Protein AF-A0A4U5ZSH4-F1 (afdb_monomer_lite)

pLDDT: mean 79.86, std 14.61, range [51.81, 97.44]

Structure (mmCIF, N/CA/C/O backbone):
data_AF-A0A4U5ZSH4-F1
#
_entry.id   AF-A0A4U5ZSH4-F1
#
loop_
_atom_site.group_PDB
_atom_site.id
_atom_site.type_symbol
_atom_site.label_atom_id
_atom_site.label_alt_id
_atom_site.label_comp_id
_atom_site.label_asym_id
_atom_site.label_entity_id
_atom_site.label_seq_id
_atom_site.pdbx_PDB_ins_code
_atom_site.Cartn_x
_atom_site.Cartn_y
_atom_site.Cartn_z
_atom_site.occupancy
_atom_site.B_iso_or_equiv
_atom_site.auth_seq_id
_atom_site.auth_comp_id
_atom_site.auth_asym_id
_atom_site.auth_atom_id
_atom_site.pdbx_PDB_model_num
ATOM 1 N N . MET A 1 1 ? -31.209 -10.291 66.209 1.00 51.81 1 MET A N 1
ATOM 2 C CA . MET A 1 1 ? -29.931 -10.253 65.462 1.00 51.81 1 MET A CA 1
ATOM 3 C C . MET A 1 1 ? -30.134 -9.363 64.246 1.00 51.81 1 MET A C 1
ATOM 5 O O . MET A 1 1 ? -30.998 -9.678 63.444 1.00 51.81 1 MET A O 1
ATOM 9 N N . ALA A 1 2 ? -29.427 -8.236 64.145 1.00 54.72 2 ALA A N 1
ATOM 10 C CA . ALA A 1 2 ? -29.501 -7.340 62.989 1.00 54.72 2 ALA A CA 1
ATOM 11 C C . ALA A 1 2 ? -28.191 -7.456 62.201 1.00 54.72 2 ALA A C 1
ATOM 13 O O . ALA A 1 2 ? -27.122 -7.167 62.737 1.00 54.72 2 ALA A O 1
ATOM 14 N N . ILE A 1 3 ? -28.267 -7.927 60.955 1.00 54.50 3 ILE A N 1
ATOM 15 C CA . ILE A 1 3 ? -27.111 -8.006 60.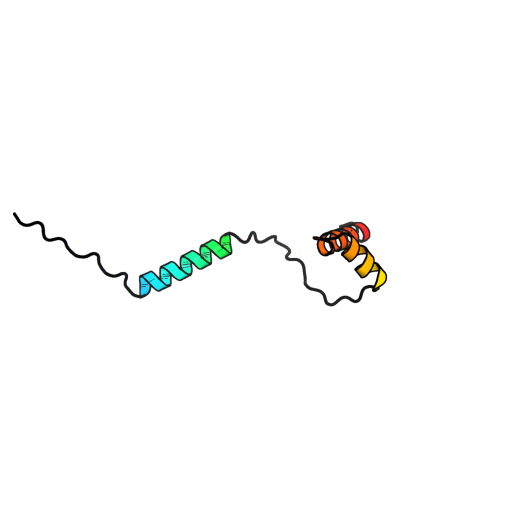059 1.00 54.50 3 ILE A CA 1
ATOM 16 C C . ILE A 1 3 ? -26.837 -6.585 59.566 1.00 54.50 3 ILE A C 1
ATOM 18 O O . ILE A 1 3 ? -27.606 -6.025 58.788 1.00 54.50 3 ILE A O 1
ATOM 22 N N . ARG A 1 4 ? -25.756 -5.977 60.058 1.00 72.81 4 ARG A N 1
ATOM 23 C CA . ARG A 1 4 ? -25.280 -4.682 59.569 1.00 72.81 4 ARG A CA 1
ATOM 24 C C . ARG A 1 4 ? -24.630 -4.898 58.204 1.00 72.81 4 ARG A C 1
ATOM 26 O O . ARG A 1 4 ? -23.559 -5.488 58.121 1.00 72.81 4 ARG A O 1
ATOM 33 N N . ILE A 1 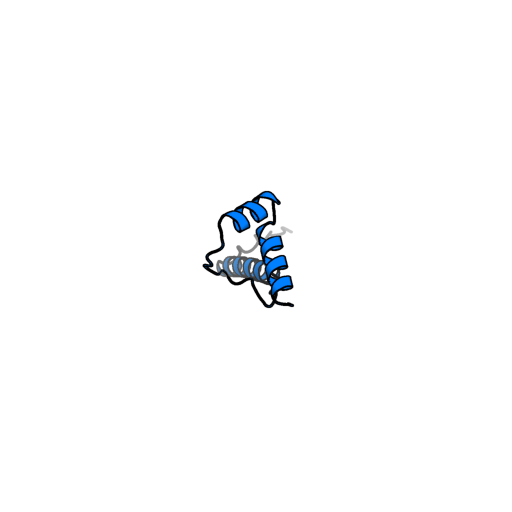5 ? -25.281 -4.427 57.146 1.00 67.75 5 ILE A N 1
ATOM 34 C CA . ILE A 1 5 ? -24.699 -4.371 55.803 1.00 67.75 5 ILE A CA 1
ATOM 35 C C . ILE A 1 5 ? -23.650 -3.255 55.822 1.00 67.75 5 ILE A C 1
ATOM 37 O O . ILE A 1 5 ? -23.983 -2.084 55.998 1.00 67.75 5 ILE A O 1
ATOM 41 N N . VAL A 1 6 ? -22.374 -3.624 55.718 1.00 72.50 6 VAL A N 1
ATOM 42 C CA . VAL A 1 6 ? -21.278 -2.666 55.543 1.00 72.50 6 VAL A CA 1
ATOM 43 C C . VAL A 1 6 ? -21.309 -2.235 54.072 1.00 72.50 6 VAL A C 1
ATOM 45 O O . VAL A 1 6 ? -21.250 -3.114 53.210 1.00 72.50 6 VAL A O 1
ATOM 48 N N . PRO A 1 7 ? -21.462 -0.939 53.749 1.00 70.88 7 PRO A N 1
ATOM 49 C CA . PRO A 1 7 ? -21.409 -0.494 52.361 1.00 70.88 7 PRO A CA 1
ATOM 50 C C . PRO A 1 7 ? -20.020 -0.796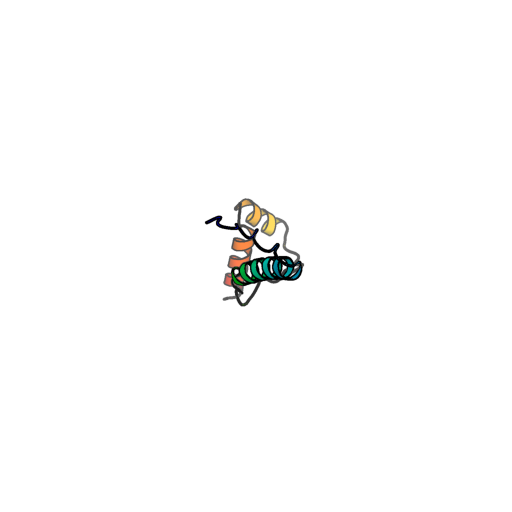 51.790 1.00 70.88 7 PRO A C 1
ATOM 52 O O . PRO A 1 7 ? -19.014 -0.653 52.492 1.00 70.88 7 PRO A O 1
ATOM 55 N N . ALA A 1 8 ? -19.979 -1.261 50.539 1.00 69.44 8 ALA A N 1
ATOM 56 C CA . ALA A 1 8 ? -18.733 -1.588 49.857 1.00 69.44 8 ALA A CA 1
ATOM 57 C C . ALA A 1 8 ? -17.782 -0.378 49.905 1.00 69.44 8 ALA A C 1
ATOM 59 O O . ALA A 1 8 ? -18.239 0.748 49.689 1.00 69.44 8 ALA A O 1
ATOM 60 N N . PRO A 1 9 ? -16.488 -0.578 50.211 1.00 75.62 9 PRO A N 1
ATOM 61 C CA . PRO A 1 9 ? -15.537 0.520 50.221 1.00 75.62 9 PRO A CA 1
ATOM 62 C C . PRO A 1 9 ? -15.472 1.126 48.819 1.00 75.62 9 PRO A C 1
ATOM 64 O O . PRO A 1 9 ? -15.295 0.402 47.837 1.00 75.62 9 PRO A O 1
ATOM 67 N N . GLU A 1 10 ? -15.628 2.446 48.728 1.00 68.12 10 GLU A N 1
ATOM 68 C CA . GLU A 1 10 ? -15.404 3.160 47.475 1.00 68.12 10 GLU A CA 1
ATOM 69 C C . GLU A 1 10 ? -13.979 2.857 46.989 1.00 68.12 10 GLU A C 1
ATOM 71 O O . GLU A 1 10 ? -13.044 2.877 47.805 1.00 68.12 10 GLU A O 1
ATOM 76 N N . PRO A 1 11 ? -13.790 2.534 45.694 1.00 69.50 11 PRO A N 1
ATOM 77 C CA . PRO A 1 11 ? -12.457 2.309 45.165 1.00 69.50 11 PRO A CA 1
ATOM 78 C C . PRO A 1 11 ? -11.653 3.577 45.410 1.00 69.50 11 PRO A C 1
ATOM 80 O O . PRO A 1 11 ? -12.081 4.685 45.070 1.00 69.50 11 PRO A O 1
ATOM 83 N N . LYS A 1 12 ? -10.492 3.428 46.047 1.00 73.44 12 LYS A N 1
ATOM 84 C CA . LYS A 1 12 ? -9.641 4.584 46.309 1.00 73.44 12 LYS A CA 1
ATOM 85 C C . LYS A 1 12 ? -9.238 5.166 44.952 1.00 73.44 12 LYS A C 1
ATOM 87 O O . LYS A 1 12 ? -9.128 4.413 43.985 1.00 73.44 12 LYS A O 1
ATOM 92 N N . PRO A 1 13 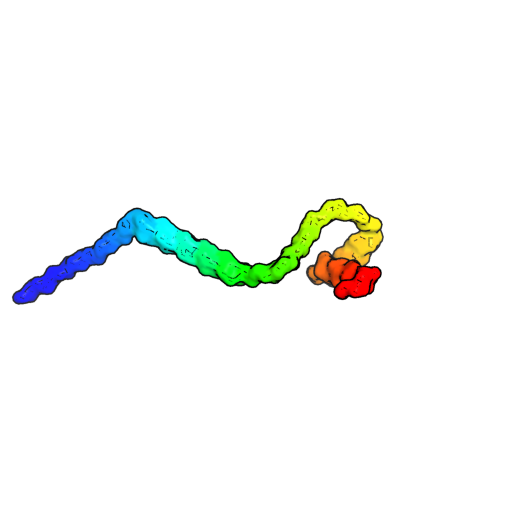? -8.958 6.475 44.845 1.00 69.75 13 PRO A N 1
ATOM 93 C CA . PRO A 1 13 ? -8.548 7.086 43.577 1.00 69.75 13 PRO A CA 1
ATOM 94 C C . PRO A 1 13 ? -7.414 6.322 42.866 1.00 69.75 13 PRO A C 1
ATOM 96 O O . PRO A 1 13 ? -7.365 6.276 41.642 1.00 69.75 13 PRO A O 1
ATOM 99 N N . THR A 1 14 ? -6.547 5.651 43.631 1.00 71.19 14 THR A N 1
ATOM 100 C CA . THR A 1 14 ? -5.497 4.745 43.147 1.00 71.19 14 THR A CA 1
ATOM 101 C C . THR A 1 14 ? -6.022 3.555 42.334 1.00 71.19 14 THR A C 1
ATOM 103 O O . THR A 1 14 ? -5.429 3.230 41.310 1.00 71.19 14 THR A O 1
ATO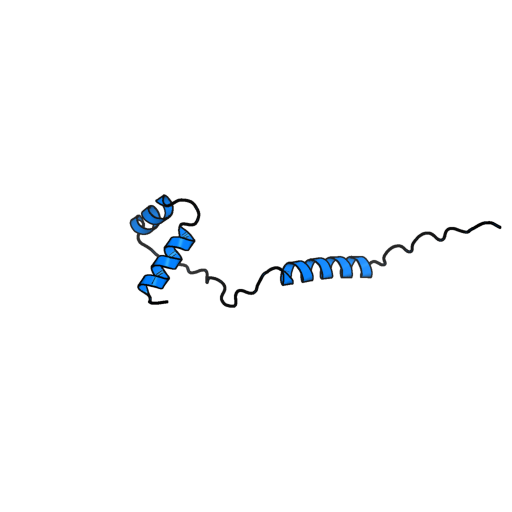M 106 N N . ASP A 1 15 ? -7.131 2.932 42.736 1.00 75.38 15 ASP A N 1
ATOM 107 C CA . ASP A 1 15 ? -7.715 1.773 42.049 1.00 75.38 15 ASP A CA 1
ATOM 108 C C . ASP A 1 15 ? -8.259 2.148 40.665 1.00 75.38 15 ASP A C 1
ATOM 110 O O . ASP A 1 15 ? -8.097 1.391 39.711 1.00 75.38 15 ASP A O 1
ATOM 114 N N . LEU A 1 16 ? -8.831 3.348 40.517 1.00 71.94 16 LEU A N 1
ATOM 115 C CA . LEU A 1 16 ? -9.288 3.858 39.218 1.00 71.94 16 LEU A CA 1
ATOM 116 C C . LEU A 1 16 ? -8.115 4.100 38.263 1.00 71.94 16 LEU A C 1
ATOM 118 O O . LEU A 1 16 ? -8.178 3.742 37.086 1.00 71.94 16 LEU A O 1
ATOM 122 N N . VAL A 1 17 ? -7.025 4.680 38.772 1.00 74.25 17 VAL A N 1
ATOM 123 C CA . VAL A 1 17 ? -5.802 4.895 37.987 1.00 74.25 17 VAL A CA 1
ATOM 124 C C . VAL A 1 17 ? -5.202 3.551 37.567 1.00 74.25 17 VAL A C 1
ATOM 126 O O . VAL A 1 17 ? -4.847 3.383 36.401 1.00 74.25 17 VAL A O 1
ATOM 129 N N . GLN A 1 18 ? -5.155 2.575 38.476 1.0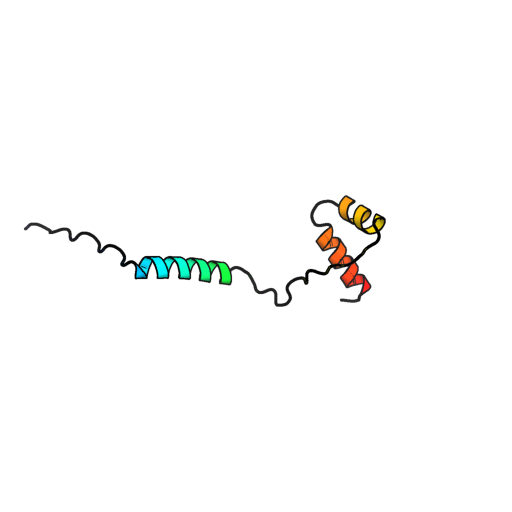0 75.19 18 GLN A N 1
ATOM 130 C CA . GLN A 1 18 ? -4.639 1.234 38.204 1.00 75.19 18 GLN A CA 1
ATOM 131 C C . GLN A 1 18 ? -5.472 0.515 37.133 1.00 75.19 18 GLN A C 1
ATOM 133 O O . GLN A 1 18 ? -4.925 0.056 36.131 1.00 75.19 18 GLN A O 1
ATOM 138 N N . GLN A 1 19 ? -6.801 0.537 37.262 1.00 73.31 19 GLN A N 1
ATOM 139 C CA . GLN A 1 19 ? -7.713 -0.040 36.276 1.00 73.31 19 GLN A CA 1
ATOM 140 C C . GLN A 1 19 ? -7.508 0.561 34.884 1.00 73.31 19 GLN A C 1
ATOM 142 O O . GLN A 1 19 ? -7.397 -0.183 33.910 1.00 73.31 19 GLN A O 1
ATOM 147 N N . VAL A 1 20 ? -7.425 1.888 34.753 1.00 77.00 20 VAL A N 1
ATOM 148 C CA . VAL A 1 20 ? -7.198 2.522 33.443 1.00 77.00 20 VAL A CA 1
ATOM 149 C C . VAL A 1 20 ? -5.871 2.062 32.833 1.00 77.00 20 VAL A C 1
ATOM 151 O O . VAL A 1 20 ? -5.819 1.777 31.634 1.00 77.00 20 VAL A O 1
ATOM 154 N N . MET A 1 21 ? -4.816 1.937 33.638 1.00 72.50 21 MET A N 1
ATOM 155 C CA . MET A 1 21 ? -3.505 1.480 33.172 1.00 72.50 21 MET A CA 1
ATOM 156 C C . MET A 1 21 ? -3.520 0.018 32.711 1.00 72.50 21 MET A C 1
ATOM 158 O O . MET A 1 21 ? -2.958 -0.289 31.656 1.00 72.50 21 MET A O 1
ATOM 162 N N . ASP A 1 22 ? -4.216 -0.866 33.425 1.00 75.44 22 ASP A N 1
ATOM 163 C CA . ASP A 1 22 ? -4.340 -2.281 33.059 1.00 75.44 22 ASP A CA 1
ATOM 164 C C . ASP A 1 22 ? -5.089 -2.468 31.730 1.00 75.44 22 ASP A C 1
ATOM 166 O O . ASP A 1 22 ? -4.604 -3.161 30.830 1.00 75.44 22 ASP A O 1
ATOM 170 N N . HIS A 1 23 ? -6.192 -1.740 31.521 1.00 71.88 23 HIS A N 1
ATOM 171 C CA . HIS A 1 23 ? -6.927 -1.759 30.248 1.00 71.88 23 HIS A CA 1
ATOM 172 C C . HIS A 1 23 ? -6.076 -1.254 29.065 1.00 71.88 23 HIS A C 1
ATOM 174 O O . HIS A 1 23 ? -6.238 -1.706 27.925 1.00 71.88 23 HIS A O 1
ATOM 180 N N . GLN A 1 24 ? -5.160 -0.310 29.305 1.00 63.88 24 GLN A N 1
ATOM 181 C CA . GLN A 1 24 ? -4.218 0.175 28.288 1.00 63.88 24 GLN A CA 1
ATOM 182 C C . GLN A 1 24 ? -3.110 -0.849 28.006 1.00 63.88 24 GLN A C 1
ATOM 184 O O . GLN A 1 24 ? -2.734 -1.052 26.846 1.00 63.88 24 GLN A O 1
ATOM 189 N N . ALA A 1 25 ? -2.609 -1.526 29.042 1.00 62.62 25 ALA A N 1
ATOM 190 C CA . ALA A 1 25 ? -1.598 -2.571 28.918 1.00 62.62 25 ALA A CA 1
ATOM 191 C C . ALA A 1 25 ? -2.126 -3.787 28.140 1.00 62.62 25 ALA A C 1
ATOM 193 O O . ALA A 1 25 ? -1.446 -4.286 27.241 1.00 62.62 25 ALA A O 1
ATOM 194 N N . GLU A 1 26 ? -3.361 -4.220 28.399 1.00 61.56 26 GLU A N 1
ATOM 195 C CA . GLU A 1 26 ? -4.017 -5.292 27.644 1.00 61.56 26 GLU A CA 1
ATOM 196 C C . GLU A 1 26 ? -4.230 -4.926 26.170 1.00 61.56 26 GLU A C 1
ATOM 198 O O . GLU A 1 26 ? -3.956 -5.736 25.280 1.00 61.56 26 GLU A O 1
ATOM 203 N N . LYS A 1 27 ? -4.648 -3.687 25.875 1.00 60.84 27 LYS A N 1
ATOM 204 C CA . LYS A 1 27 ? -4.780 -3.205 24.489 1.00 60.84 27 LYS A CA 1
ATOM 205 C C . LYS A 1 27 ? -3.439 -3.151 23.757 1.00 60.84 27 LYS A C 1
ATOM 207 O O . LYS A 1 27 ? -3.389 -3.489 22.575 1.00 60.84 27 LYS A O 1
ATOM 212 N N . LYS A 1 28 ? -2.351 -2.766 24.435 1.00 58.72 28 LYS A N 1
ATOM 213 C CA . LYS A 1 28 ? -0.996 -2.809 23.857 1.00 58.72 28 LYS A CA 1
ATOM 214 C C . LYS A 1 28 ? -0.537 -4.239 23.577 1.00 58.72 28 LYS A C 1
ATOM 216 O O . LYS A 1 28 ? -0.005 -4.481 22.502 1.00 58.72 28 LYS A O 1
ATOM 221 N N . ARG A 1 29 ? -0.798 -5.183 24.485 1.00 58.34 29 ARG A N 1
ATOM 222 C CA . ARG A 1 29 ? -0.457 -6.610 24.311 1.00 58.34 29 ARG A CA 1
ATOM 223 C C . ARG A 1 29 ? -1.195 -7.269 23.140 1.00 58.34 29 ARG A C 1
ATOM 225 O O . ARG A 1 29 ? -0.670 -8.203 22.549 1.00 58.34 29 ARG A O 1
ATOM 232 N N . LYS A 1 30 ? -2.383 -6.772 22.776 1.00 56.62 30 LYS A N 1
ATOM 233 C CA . LYS A 1 30 ? -3.153 -7.251 21.612 1.00 56.62 30 LYS A CA 1
ATOM 234 C C . LYS A 1 30 ? -2.670 -6.708 20.263 1.00 56.62 30 LYS A C 1
ATOM 236 O O . LYS A 1 30 ? -3.087 -7.224 19.229 1.00 56.62 30 LYS A O 1
ATOM 241 N N . ARG A 1 31 ? -1.795 -5.696 20.230 1.00 58.34 31 ARG A N 1
ATOM 242 C CA . ARG A 1 31 ? -1.073 -5.348 19.001 1.00 58.34 31 ARG A CA 1
ATOM 243 C C . ARG A 1 31 ? 0.096 -6.309 18.898 1.00 58.34 31 ARG A C 1
ATOM 245 O O . ARG A 1 31 ? 1.100 -6.112 19.573 1.00 58.34 31 ARG A O 1
ATOM 252 N N . SER A 1 32 ? -0.056 -7.353 18.086 1.00 53.84 32 SER A N 1
ATOM 253 C CA . SER A 1 32 ? 1.074 -8.209 17.736 1.00 53.84 32 SER A CA 1
ATOM 254 C C . SER A 1 32 ? 2.210 -7.297 17.256 1.00 53.84 32 SER A C 1
ATOM 256 O O . SER A 1 32 ? 1.995 -6.525 16.312 1.00 53.84 32 SER A O 1
ATOM 258 N N . PRO A 1 33 ? 3.380 -7.300 17.917 1.00 56.66 33 PRO A N 1
ATOM 259 C CA . PRO A 1 33 ? 4.556 -6.630 17.412 1.00 56.66 33 PRO A CA 1
ATOM 260 C C . PRO A 1 33 ? 5.014 -7.468 16.228 1.00 56.66 33 PRO A C 1
ATOM 262 O O . PRO A 1 33 ? 5.898 -8.309 16.350 1.00 56.66 33 PRO A O 1
ATOM 265 N N . ASN A 1 34 ? 4.367 -7.289 15.077 1.00 57.84 34 ASN A N 1
ATOM 266 C CA . ASN A 1 34 ? 4.957 -7.716 13.825 1.00 57.84 34 ASN A CA 1
ATOM 267 C C . ASN A 1 34 ? 6.327 -7.035 13.814 1.00 57.84 34 ASN A C 1
ATOM 269 O O . ASN A 1 34 ? 6.382 -5.804 13.814 1.00 57.84 34 ASN A O 1
ATOM 273 N N . GLY A 1 35 ? 7.405 -7.814 13.944 1.00 57.53 35 GLY A N 1
ATOM 274 C CA . GLY A 1 35 ? 8.750 -7.329 14.295 1.00 57.53 35 GLY A CA 1
ATOM 275 C C . GLY A 1 35 ? 9.349 -6.331 13.300 1.00 57.53 35 GLY A C 1
ATOM 276 O O . GLY A 1 35 ? 10.457 -5.842 13.491 1.00 57.53 35 GLY A O 1
ATOM 277 N N . SER A 1 36 ? 8.607 -6.016 12.242 1.00 69.31 36 SER A N 1
ATOM 278 C CA . SER A 1 36 ? 8.941 -5.062 11.199 1.00 69.31 36 SER A CA 1
ATOM 279 C C . SER A 1 36 ? 7.659 -4.312 10.801 1.00 69.31 36 SER A C 1
ATOM 281 O O . SER A 1 36 ? 6.904 -4.789 9.946 1.00 69.31 36 SER A O 1
ATOM 283 N N . PRO A 1 37 ? 7.328 -3.175 11.441 1.00 77.62 37 PRO A N 1
ATOM 284 C CA . PRO A 1 37 ? 6.245 -2.328 10.957 1.00 77.62 37 PRO A CA 1
ATOM 285 C C . PRO A 1 37 ? 6.585 -1.799 9.556 1.00 77.62 37 PRO A C 1
ATOM 287 O O . PRO A 1 37 ? 7.749 -1.545 9.246 1.00 77.62 37 PRO A O 1
ATOM 290 N N . LYS A 1 38 ? 5.568 -1.618 8.703 1.00 83.56 38 LYS A N 1
ATOM 291 C CA . LYS A 1 38 ? 5.751 -0.972 7.394 1.00 83.56 38 LYS A CA 1
ATOM 292 C C . LYS A 1 38 ? 6.281 0.446 7.620 1.00 83.56 38 LYS A C 1
ATOM 294 O O . LYS A 1 38 ? 5.660 1.223 8.345 1.00 83.56 38 LYS A O 1
ATOM 299 N N . GLN A 1 39 ? 7.410 0.777 7.002 1.00 85.25 39 GLN A N 1
ATOM 300 C CA . GLN A 1 39 ? 7.976 2.119 7.080 1.00 85.25 39 GLN A CA 1
ATOM 301 C C . GLN A 1 39 ? 7.144 3.067 6.209 1.00 85.25 39 GLN A C 1
ATOM 303 O O . GLN A 1 39 ? 6.901 2.781 5.037 1.00 85.25 39 GLN A O 1
ATOM 308 N N . LEU A 1 40 ? 6.707 4.200 6.767 1.00 88.19 40 LEU A N 1
ATOM 309 C CA . LEU A 1 40 ? 6.095 5.263 5.973 1.00 88.19 40 LEU A CA 1
ATOM 310 C C . LEU A 1 40 ? 7.205 6.023 5.241 1.00 88.19 40 LEU A C 1
ATOM 312 O O . LEU A 1 40 ? 8.051 6.656 5.869 1.00 88.19 40 LEU A O 1
ATOM 316 N N . LEU A 1 41 ? 7.198 5.942 3.914 1.00 86.88 41 LEU A N 1
ATOM 317 C CA . LEU A 1 41 ? 8.192 6.559 3.040 1.00 86.88 41 LEU A CA 1
ATOM 318 C C . LEU A 1 41 ? 7.508 7.656 2.215 1.00 86.88 41 LEU A C 1
ATOM 320 O O . LEU A 1 41 ? 6.420 7.438 1.684 1.00 86.88 41 LEU A O 1
ATOM 324 N N . SER A 1 42 ? 8.154 8.814 2.061 1.00 89.69 42 SER A N 1
ATOM 325 C CA . SER A 1 42 ? 7.744 9.817 1.069 1.00 89.69 42 SER A CA 1
ATOM 326 C C . SER A 1 42 ? 8.448 9.508 -0.255 1.00 89.69 42 SER A C 1
ATOM 328 O O . SER A 1 42 ? 9.569 9.955 -0.488 1.00 89.69 42 SER A O 1
ATOM 330 N N . LEU A 1 43 ? 7.823 8.668 -1.085 1.00 89.12 43 LEU A N 1
ATOM 331 C CA . LEU A 1 43 ? 8.333 8.243 -2.393 1.00 89.12 43 LEU A CA 1
ATOM 332 C C . LEU A 1 43 ? 7.514 8.887 -3.519 1.00 89.12 43 LEU A C 1
ATOM 334 O O . LEU A 1 43 ? 6.291 8.990 -3.422 1.00 89.12 43 LEU A O 1
ATOM 338 N N . ARG A 1 44 ? 8.184 9.286 -4.606 1.00 92.88 44 ARG A N 1
ATOM 339 C CA . ARG A 1 44 ? 7.522 9.682 -5.856 1.00 92.88 44 ARG A CA 1
ATOM 340 C C . ARG A 1 44 ? 7.422 8.472 -6.777 1.00 92.88 44 ARG A C 1
ATOM 342 O O . ARG A 1 44 ? 8.427 7.828 -7.050 1.00 92.88 44 ARG A O 1
ATOM 349 N N . VAL A 1 45 ? 6.210 8.193 -7.233 1.00 92.62 45 VAL A N 1
ATOM 350 C CA . VAL A 1 45 ? 5.880 7.124 -8.180 1.00 92.62 45 VAL A CA 1
ATOM 351 C C . VAL A 1 45 ? 5.137 7.770 -9.342 1.00 92.62 45 VAL A C 1
ATOM 353 O O . VAL A 1 45 ? 4.432 8.762 -9.130 1.00 92.62 45 VAL A O 1
ATOM 356 N N . ASP A 1 46 ? 5.289 7.223 -10.547 1.00 96.88 46 ASP A N 1
ATOM 357 C CA . ASP A 1 46 ? 4.555 7.709 -11.711 1.00 96.88 46 ASP A CA 1
ATOM 358 C C . ASP A 1 46 ? 3.036 7.681 -11.476 1.00 96.88 46 ASP A C 1
ATOM 360 O O . ASP A 1 46 ? 2.503 6.731 -10.882 1.00 96.88 46 ASP A O 1
ATOM 364 N N . PRO A 1 47 ? 2.310 8.715 -11.938 1.00 95.75 47 PRO A N 1
ATOM 365 C CA . PRO A 1 47 ? 0.879 8.842 -11.691 1.00 95.75 47 PRO A CA 1
ATOM 366 C C . PRO A 1 47 ? 0.079 7.686 -12.300 1.00 95.75 47 PRO A C 1
ATOM 368 O O . PRO A 1 47 ? -0.880 7.231 -11.676 1.00 95.75 47 PRO A O 1
ATOM 371 N N . ASP A 1 48 ? 0.501 7.170 -13.456 1.00 97.25 48 ASP A N 1
ATOM 372 C CA . ASP A 1 48 ? -0.171 6.067 -14.151 1.00 97.25 48 ASP A CA 1
ATOM 373 C C . ASP A 1 48 ? -0.075 4.756 -13.367 1.00 97.25 48 ASP A C 1
ATOM 375 O O . ASP A 1 48 ? -1.049 4.011 -13.267 1.00 97.25 48 ASP A O 1
ATOM 379 N N . VAL A 1 49 ? 1.068 4.512 -12.720 1.00 95.06 49 VAL A N 1
ATOM 380 C CA . VAL A 1 49 ? 1.274 3.345 -11.855 1.00 95.06 49 VAL A CA 1
ATOM 381 C C . VAL A 1 49 ? 0.341 3.423 -10.649 1.00 95.06 49 VAL A C 1
ATOM 383 O O . VAL A 1 49 ? -0.382 2.473 -10.346 1.00 95.06 49 VAL A O 1
ATOM 386 N N . VAL A 1 50 ? 0.285 4.580 -9.982 1.00 94.31 50 VAL A N 1
ATOM 387 C CA . VAL A 1 50 ? -0.618 4.792 -8.840 1.00 94.31 50 VAL A CA 1
ATOM 388 C C . VAL A 1 50 ? -2.084 4.675 -9.263 1.00 94.31 50 VAL A C 1
ATOM 390 O O . VAL A 1 50 ? -2.883 4.096 -8.525 1.00 94.31 50 VAL A O 1
ATOM 393 N N . ALA A 1 51 ? -2.451 5.209 -10.430 1.00 96.88 51 ALA A N 1
ATOM 394 C CA . ALA A 1 51 ? -3.800 5.109 -10.975 1.00 96.88 51 ALA A CA 1
ATOM 395 C C . ALA A 1 51 ? -4.183 3.650 -11.258 1.00 96.88 51 ALA A C 1
ATOM 397 O O . ALA A 1 51 ? -5.260 3.214 -10.841 1.00 96.88 51 ALA A O 1
ATOM 398 N N . TRP A 1 52 ? -3.282 2.880 -11.874 1.00 97.44 52 TRP A N 1
ATOM 399 C CA . TRP A 1 52 ? -3.480 1.456 -12.123 1.00 97.44 52 TRP A CA 1
ATOM 400 C C . TRP A 1 52 ? -3.716 0.692 -10.818 1.00 97.44 52 TRP A C 1
ATOM 402 O O . TRP A 1 52 ? -4.755 0.046 -10.671 1.00 97.44 52 TRP A O 1
ATOM 412 N N . PHE A 1 53 ? -2.840 0.845 -9.815 1.00 96.06 53 PHE A N 1
ATOM 413 C CA . PHE A 1 53 ? -3.036 0.184 -8.523 1.00 96.06 53 PHE A CA 1
ATOM 414 C C . PHE A 1 53 ? -4.335 0.636 -7.853 1.00 96.06 53 PHE A C 1
ATOM 416 O O . PHE A 1 53 ? -5.110 -0.212 -7.425 1.00 96.06 53 PHE A O 1
ATOM 423 N N . LYS A 1 54 ? -4.656 1.931 -7.808 1.00 95.50 54 LYS A N 1
ATOM 424 C CA . LYS A 1 54 ? -5.926 2.405 -7.224 1.00 95.50 54 LYS A CA 1
ATOM 425 C C . LYS A 1 54 ? -7.158 1.796 -7.898 1.00 95.50 54 LYS A C 1
ATOM 427 O O . LYS A 1 54 ? -8.135 1.516 -7.206 1.00 95.50 54 LYS A O 1
ATOM 432 N N . SER A 1 55 ? -7.107 1.551 -9.209 1.00 97.06 55 SER A N 1
ATOM 433 C CA . SER A 1 55 ? -8.213 0.923 -9.945 1.00 97.06 55 SER A CA 1
ATOM 434 C C . SER A 1 55 ? -8.502 -0.516 -9.493 1.00 97.06 55 SER A C 1
ATOM 436 O O . SER A 1 55 ? -9.634 -0.977 -9.605 1.00 97.06 55 SER A O 1
ATOM 438 N N . THR A 1 56 ? -7.522 -1.200 -8.886 1.00 95.00 56 THR A N 1
ATOM 439 C CA . THR A 1 56 ? -7.691 -2.553 -8.322 1.00 95.00 56 THR A CA 1
ATOM 440 C C . THR A 1 56 ? -8.538 -2.587 -7.037 1.00 95.00 56 THR A C 1
ATOM 442 O O . THR A 1 56 ? -8.806 -3.662 -6.501 1.00 95.00 56 THR A O 1
ATOM 445 N N . GLY A 1 57 ? -8.977 -1.430 -6.528 1.00 94.62 57 GLY A N 1
ATOM 446 C CA . GLY A 1 57 ? -9.905 -1.320 -5.402 1.00 94.62 57 GLY A CA 1
ATOM 447 C C . GLY A 1 57 ? -9.233 -1.371 -4.029 1.00 94.62 57 GLY A C 1
ATOM 448 O O . GLY A 1 57 ? -8.047 -1.064 -3.876 1.00 94.62 57 GLY A O 1
ATOM 449 N N . GLU A 1 58 ? -10.002 -1.742 -3.001 1.00 94.38 58 GLU A N 1
ATOM 450 C CA . GLU A 1 58 ? -9.517 -1.809 -1.618 1.00 94.38 58 GLU A CA 1
ATOM 451 C C . GLU A 1 58 ? -8.256 -2.680 -1.510 1.00 94.38 58 GLU A C 1
ATOM 453 O O . GLU A 1 58 ? -8.120 -3.694 -2.196 1.00 94.38 58 GLU A O 1
ATOM 458 N N . GLY A 1 59 ? -7.293 -2.253 -0.689 1.00 93.94 59 GLY A N 1
ATOM 459 C CA . GLY A 1 59 ? -6.027 -2.967 -0.513 1.00 93.94 59 GLY A CA 1
ATOM 460 C C . GLY A 1 59 ? -4.980 -2.727 -1.607 1.00 93.94 59 GLY A C 1
ATOM 461 O O . GLY A 1 59 ? -3.940 -3.382 -1.587 1.00 93.94 59 GLY A O 1
ATOM 462 N N . TRP A 1 60 ? -5.187 -1.772 -2.523 1.00 96.44 60 TRP A N 1
ATOM 463 C CA . TRP A 1 60 ? -4.218 -1.466 -3.586 1.00 96.44 60 TRP A CA 1
ATOM 464 C C . TRP A 1 60 ? -2.803 -1.153 -3.080 1.00 96.44 60 TRP A C 1
ATOM 466 O O . TRP A 1 60 ? -1.829 -1.522 -3.727 1.00 96.44 60 TRP A O 1
ATOM 476 N N . GLN A 1 61 ? -2.668 -0.528 -1.905 1.00 93.56 61 GLN A N 1
ATOM 477 C CA . GLN A 1 61 ? -1.361 -0.265 -1.290 1.00 93.56 61 GLN A CA 1
ATOM 478 C C . GLN A 1 61 ? -0.646 -1.551 -0.863 1.00 93.56 61 GLN A C 1
ATOM 480 O O . GLN A 1 61 ? 0.575 -1.627 -0.952 1.00 93.56 61 GLN A O 1
ATOM 485 N N . SER A 1 62 ? -1.392 -2.560 -0.401 1.00 93.75 62 SER A N 1
ATOM 486 C CA . SER A 1 62 ? -0.830 -3.873 -0.077 1.00 93.75 62 SER A CA 1
ATOM 487 C C . SER A 1 62 ? -0.383 -4.591 -1.346 1.00 93.75 62 SER A C 1
ATOM 489 O O . SER A 1 62 ? 0.763 -5.013 -1.397 1.00 93.75 62 SER A O 1
ATOM 491 N N . ARG A 1 63 ? -1.207 -4.598 -2.406 1.00 94.88 63 ARG A N 1
ATOM 492 C CA . ARG A 1 63 ? -0.806 -5.163 -3.711 1.00 94.88 63 ARG A CA 1
ATOM 493 C C . ARG A 1 63 ? 0.439 -4.484 -4.282 1.00 94.88 63 ARG A C 1
ATOM 495 O O . ARG A 1 63 ? 1.328 -5.154 -4.788 1.00 94.88 63 ARG A O 1
ATOM 502 N N . MET A 1 64 ? 0.514 -3.157 -4.181 1.00 94.88 64 MET A N 1
ATOM 503 C CA . MET A 1 64 ? 1.690 -2.395 -4.608 1.00 94.88 64 MET A CA 1
ATOM 504 C C . MET A 1 64 ? 2.929 -2.776 -3.795 1.00 94.88 64 MET A C 1
ATOM 506 O O . MET A 1 64 ? 4.004 -2.940 -4.355 1.00 94.88 64 MET A O 1
ATOM 510 N N . ASN A 1 65 ? 2.783 -2.956 -2.482 1.00 93.88 65 ASN A N 1
ATOM 511 C CA . ASN A 1 65 ? 3.870 -3.433 -1.636 1.00 93.88 65 ASN A CA 1
ATOM 512 C C . ASN A 1 65 ? 4.328 -4.846 -2.028 1.00 93.88 65 ASN A C 1
ATOM 514 O O . ASN A 1 65 ? 5.526 -5.094 -2.039 1.00 93.88 65 ASN A O 1
ATOM 518 N N . ASP A 1 66 ? 3.409 -5.752 -2.358 1.00 94.44 66 ASP A N 1
ATOM 519 C CA . ASP A 1 66 ? 3.750 -7.122 -2.755 1.00 94.44 66 ASP A CA 1
ATOM 520 C C . ASP A 1 66 ? 4.505 -7.145 -4.093 1.00 94.44 66 ASP A C 1
ATOM 522 O O . ASP A 1 66 ? 5.547 -7.785 -4.190 1.00 94.44 66 ASP A O 1
ATOM 526 N N . ALA A 1 67 ? 4.074 -6.340 -5.071 1.00 94.31 67 ALA A N 1
ATOM 527 C CA . ALA A 1 67 ? 4.797 -6.163 -6.333 1.00 94.31 67 ALA A CA 1
ATOM 528 C C . ALA A 1 67 ? 6.216 -5.597 -6.127 1.00 94.31 67 ALA A C 1
ATOM 530 O O . ALA A 1 67 ? 7.158 -6.007 -6.800 1.00 94.31 67 ALA A O 1
ATOM 531 N N . LEU A 1 68 ? 6.389 -4.671 -5.175 1.00 93.38 68 LEU A N 1
ATOM 532 C CA . LEU A 1 68 ? 7.712 -4.146 -4.821 1.00 93.38 68 LEU A CA 1
ATOM 533 C C . LEU A 1 68 ? 8.608 -5.201 -4.157 1.00 93.38 68 LEU A C 1
ATOM 535 O O . LEU A 1 68 ? 9.822 -5.133 -4.320 1.00 93.38 68 LEU A O 1
ATOM 539 N N . ARG A 1 69 ? 8.038 -6.156 -3.413 1.00 94.12 69 ARG A N 1
ATOM 540 C CA . ARG A 1 69 ? 8.800 -7.273 -2.833 1.00 94.12 69 ARG A CA 1
ATOM 541 C C . ARG A 1 69 ? 9.243 -8.258 -3.901 1.00 94.12 69 ARG A C 1
ATOM 543 O O . ARG A 1 69 ? 10.414 -8.609 -3.928 1.00 94.12 69 ARG A O 1
ATOM 550 N N . GLU A 1 70 ? 8.334 -8.632 -4.797 1.00 94.94 70 GLU A N 1
ATOM 551 C CA . GLU A 1 70 ? 8.631 -9.519 -5.924 1.00 94.94 70 GLU A CA 1
ATOM 552 C C . GLU A 1 70 ? 9.735 -8.933 -6.812 1.00 94.94 70 GLU A C 1
ATOM 554 O O . GLU A 1 70 ? 10.713 -9.608 -7.105 1.00 94.94 70 GLU A O 1
ATOM 559 N N . ALA A 1 71 ? 9.649 -7.642 -7.151 1.00 92.75 71 ALA A N 1
ATOM 560 C CA . ALA A 1 71 ? 10.677 -6.957 -7.936 1.00 92.75 71 ALA A CA 1
ATOM 561 C C . ALA A 1 71 ? 12.039 -6.833 -7.223 1.00 92.75 71 ALA A C 1
ATOM 563 O O . ALA A 1 71 ? 13.046 -6.565 -7.876 1.00 92.75 71 ALA A O 1
ATOM 564 N N . ALA A 1 72 ? 12.066 -6.972 -5.896 1.00 92.94 72 ALA A N 1
ATOM 565 C CA . ALA A 1 72 ? 13.271 -6.913 -5.076 1.00 92.94 72 ALA A CA 1
ATOM 566 C C . ALA A 1 72 ? 13.773 -8.302 -4.631 1.00 92.94 72 ALA A C 1
ATOM 568 O O . ALA A 1 72 ? 14.732 -8.355 -3.861 1.00 92.94 72 ALA A O 1
ATOM 569 N N . ASP A 1 73 ? 13.132 -9.391 -5.080 1.00 90.06 73 ASP A N 1
ATOM 570 C CA . ASP A 1 73 ? 13.391 -10.773 -4.647 1.00 90.06 73 ASP A CA 1
ATOM 571 C C . ASP A 1 73 ? 13.302 -10.970 -3.106 1.00 90.06 73 ASP A C 1
ATOM 573 O O . ASP A 1 73 ? 14.145 -11.635 -2.494 1.00 90.06 73 ASP A O 1
ATOM 577 N N . LEU A 1 74 ? 12.282 -10.372 -2.459 1.00 84.31 74 LEU A N 1
ATOM 578 C CA . LEU A 1 74 ? 12.039 -10.368 -0.994 1.00 84.31 74 LEU A CA 1
ATOM 579 C C . LEU A 1 74 ? 10.811 -11.155 -0.512 1.00 84.31 74 LEU A C 1
ATOM 581 O O . LEU A 1 74 ? 9.792 -11.213 -1.228 1.00 84.31 74 LEU A O 1
#

Radius of gyration: 26.12 Å; chains: 1; bounding box: 43×21×80 Å

Secondary structure (DSSP, 8-state):
-----PPPPPPPHHHHHHHHHHHHHHHHHTS---SSPPP-------HHHHHHHHHT-TTHHHHHHHHHHHTTT-

Sequence (74 aa):
MAIRIVPAPEPKPTDLVQQVMDHQAEKKRKRSPNGSPKQLLSLRVDPDVVAWFKSTGEGWQSRMNDALREAADL

Foldseek 3Di:
DDDDDDPDDDPDPVNVVVVVVVVVVVVVVVPPPPVDDDDDDPDDDDPVLVVVLVVVDPCSVVVVVVVVCVVVVD